Protein AF-A0A7L7VXT0-F1 (afdb_monomer)

Structure (mmCIF, N/CA/C/O backbone):
data_AF-A0A7L7VXT0-F1
#
_entry.id   AF-A0A7L7VXT0-F1
#
loop_
_atom_site.group_PDB
_atom_site.id
_atom_site.type_symbol
_atom_site.label_atom_id
_atom_site.label_alt_id
_atom_site.label_comp_id
_atom_site.label_asym_id
_atom_site.label_entity_id
_atom_site.label_seq_id
_atom_site.pdbx_PDB_ins_code
_atom_site.Cartn_x
_atom_site.Cartn_y
_atom_site.Cartn_z
_atom_site.occupancy
_atom_site.B_iso_or_equiv
_atom_site.auth_seq_id
_atom_site.auth_comp_id
_atom_site.auth_asym_id
_atom_site.auth_atom_id
_atom_site.pdbx_PDB_model_num
ATOM 1 N N . MET A 1 1 ? -8.887 13.788 -9.301 1.00 51.44 1 MET A N 1
ATOM 2 C CA . MET A 1 1 ? -8.437 13.527 -7.910 1.00 51.44 1 MET A CA 1
ATOM 3 C C . MET A 1 1 ? -9.156 12.328 -7.311 1.00 51.44 1 MET A C 1
ATOM 5 O O . MET A 1 1 ? -8.498 11.569 -6.618 1.00 51.44 1 MET A O 1
ATOM 9 N N . ASP A 1 2 ? -10.452 12.120 -7.576 1.00 66.94 2 ASP A N 1
ATOM 10 C CA . ASP A 1 2 ? -11.147 10.902 -7.121 1.00 66.94 2 ASP A CA 1
ATOM 11 C C . ASP A 1 2 ? -10.664 9.640 -7.857 1.00 66.94 2 ASP A C 1
ATOM 13 O O . ASP A 1 2 ? -10.580 8.572 -7.257 1.00 66.94 2 ASP A O 1
ATOM 17 N N . ASP A 1 3 ? -10.232 9.785 -9.114 1.00 82.62 3 ASP A N 1
ATOM 18 C CA . ASP A 1 3 ? -9.743 8.670 -9.936 1.00 82.62 3 ASP A CA 1
ATOM 19 C C . ASP A 1 3 ? -8.488 7.988 -9.364 1.00 82.62 3 ASP A C 1
ATOM 21 O O . ASP A 1 3 ? -8.383 6.768 -9.405 1.00 82.62 3 ASP A O 1
ATOM 25 N N . GLU A 1 4 ? -7.557 8.745 -8.770 1.00 84.94 4 GLU A N 1
ATOM 26 C CA . GLU A 1 4 ? -6.321 8.194 -8.184 1.00 84.94 4 GLU A CA 1
ATOM 27 C C . GLU A 1 4 ? -6.605 7.377 -6.919 1.00 84.94 4 GLU A C 1
ATOM 29 O O . GLU A 1 4 ? -6.008 6.324 -6.691 1.00 84.94 4 GLU A O 1
ATOM 34 N N . LEU A 1 5 ? -7.559 7.835 -6.103 1.00 87.38 5 LEU A N 1
ATOM 35 C CA . LEU A 1 5 ? -7.992 7.105 -4.917 1.00 87.38 5 LEU A CA 1
ATOM 36 C C . LEU A 1 5 ? -8.755 5.831 -5.301 1.00 87.38 5 LEU A C 1
ATOM 38 O O . LEU A 1 5 ? -8.534 4.787 -4.689 1.00 87.38 5 LEU A O 1
ATOM 42 N N . LEU A 1 6 ? -9.625 5.901 -6.313 1.00 90.38 6 LEU A N 1
ATOM 43 C CA . LEU A 1 6 ? -10.323 4.727 -6.844 1.00 90.38 6 LEU A CA 1
ATOM 44 C C . LEU A 1 6 ? -9.328 3.709 -7.403 1.00 90.38 6 LEU A C 1
ATOM 46 O O . LEU A 1 6 ? -9.382 2.540 -7.031 1.00 90.38 6 LEU A O 1
ATOM 50 N N . GLN A 1 7 ? -8.351 4.167 -8.186 1.00 91.62 7 GLN A N 1
ATOM 51 C CA . GLN A 1 7 ? -7.272 3.320 -8.682 1.00 91.62 7 GLN A CA 1
ATOM 52 C C . GLN A 1 7 ? -6.473 2.687 -7.534 1.00 91.62 7 GLN A C 1
ATOM 54 O O . GLN A 1 7 ? -6.157 1.499 -7.587 1.00 91.62 7 GLN A O 1
ATOM 59 N N . CYS A 1 8 ? -6.170 3.441 -6.473 1.00 92.25 8 CYS A N 1
ATOM 60 C CA . CYS A 1 8 ? -5.495 2.908 -5.289 1.00 92.25 8 CYS A CA 1
ATOM 61 C C . CYS A 1 8 ? -6.309 1.787 -4.624 1.00 92.25 8 CYS A C 1
ATOM 63 O O . CYS A 1 8 ? -5.748 0.743 -4.285 1.00 92.25 8 CYS A O 1
ATOM 65 N N . ILE A 1 9 ? -7.621 1.977 -4.465 1.00 94.31 9 ILE A N 1
ATOM 66 C CA . ILE A 1 9 ? -8.523 0.974 -3.885 1.00 94.31 9 ILE A CA 1
ATOM 67 C C . ILE A 1 9 ? -8.591 -0.274 -4.770 1.00 94.31 9 ILE A C 1
ATOM 69 O O . ILE A 1 9 ? -8.509 -1.386 -4.247 1.00 94.31 9 ILE A O 1
ATOM 73 N N . ASP A 1 10 ? -8.687 -0.109 -6.089 1.00 94.44 10 ASP A N 1
ATOM 74 C CA . ASP A 1 10 ? -8.744 -1.225 -7.035 1.00 94.44 10 ASP A CA 1
ATOM 75 C C . ASP A 1 10 ? -7.451 -2.045 -7.018 1.00 94.44 10 ASP A C 1
ATOM 77 O O . ASP A 1 10 ? -7.495 -3.275 -6.933 1.00 94.44 10 ASP A O 1
ATOM 81 N N . VAL A 1 11 ? -6.291 -1.379 -7.020 1.00 93.75 11 VAL A N 1
ATOM 82 C CA . VAL A 1 11 ? -4.980 -2.039 -6.923 1.00 93.75 11 VAL A CA 1
ATOM 83 C C . VAL A 1 11 ? -4.818 -2.738 -5.573 1.00 93.75 11 VAL A C 1
ATOM 85 O O . VAL A 1 11 ? -4.376 -3.888 -5.523 1.00 93.75 11 VAL A O 1
ATOM 88 N N . LEU A 1 12 ? -5.214 -2.091 -4.472 1.00 95.00 12 LEU A N 1
ATOM 89 C CA . LEU A 1 12 ? -5.161 -2.686 -3.138 1.00 95.00 12 LEU A CA 1
ATOM 90 C C . LEU A 1 12 ? -6.029 -3.947 -3.063 1.00 95.00 12 LEU A C 1
ATOM 92 O O . LEU A 1 12 ? -5.558 -4.989 -2.598 1.00 95.00 12 LEU A O 1
ATOM 96 N N . HIS A 1 13 ? -7.274 -3.870 -3.532 1.00 96.12 13 HIS A N 1
ATOM 97 C CA . HIS A 1 13 ? -8.194 -5.001 -3.540 1.00 96.12 13 HIS A CA 1
ATOM 98 C C . HIS A 1 13 ? -7.683 -6.125 -4.445 1.00 96.12 13 HIS A C 1
ATOM 100 O O . HIS A 1 13 ? -7.632 -7.274 -4.013 1.00 96.12 13 HIS A O 1
ATOM 106 N N . GLY A 1 14 ? -7.234 -5.804 -5.661 1.00 96.00 14 GLY A N 1
ATOM 107 C CA . GLY A 1 14 ? -6.694 -6.784 -6.602 1.00 96.00 14 GLY A CA 1
ATOM 108 C C . GLY A 1 14 ? -5.449 -7.502 -6.078 1.00 96.00 14 GLY A C 1
ATOM 109 O O . GLY A 1 14 ? -5.322 -8.710 -6.257 1.00 96.00 14 GLY A O 1
ATOM 110 N N . GLY A 1 15 ? -4.550 -6.789 -5.393 1.00 95.31 15 GLY A N 1
ATOM 111 C CA . GLY A 1 15 ? -3.310 -7.364 -4.869 1.00 95.31 15 GLY A CA 1
ATOM 112 C C . GLY A 1 15 ? -3.458 -8.105 -3.539 1.00 95.31 15 GLY A C 1
ATOM 113 O O . GLY A 1 15 ? -2.755 -9.088 -3.303 1.00 95.31 15 GLY A O 1
ATOM 114 N N . THR A 1 16 ? -4.362 -7.657 -2.661 1.00 95.69 16 THR A N 1
ATOM 115 C CA . THR A 1 16 ? -4.419 -8.115 -1.256 1.00 95.69 16 THR A CA 1
ATOM 116 C C . THR A 1 16 ? -5.759 -8.711 -0.824 1.00 95.69 16 THR A C 1
ATOM 118 O O . THR A 1 16 ? -5.848 -9.289 0.266 1.00 95.69 16 THR A O 1
ATOM 121 N N . GLY A 1 17 ? -6.806 -8.546 -1.634 1.00 95.50 17 GLY A N 1
ATOM 122 C CA . GLY A 1 17 ? -8.178 -8.929 -1.308 1.00 95.50 17 GLY A CA 1
ATOM 123 C C . GLY A 1 17 ? -8.858 -8.025 -0.275 1.00 95.50 17 GLY A C 1
ATOM 124 O O . GLY A 1 17 ? -9.980 -8.319 0.135 1.00 95.50 17 GLY A O 1
ATOM 125 N N . LEU A 1 18 ? -8.210 -6.940 0.168 1.00 95.38 18 LEU A N 1
ATOM 126 C CA . LEU A 1 18 ? -8.816 -5.970 1.080 1.00 95.38 18 LEU A CA 1
ATOM 127 C C . LEU A 1 18 ? -9.896 -5.174 0.350 1.00 95.38 18 LEU A C 1
ATOM 129 O O . LEU A 1 18 ? -9.602 -4.417 -0.572 1.00 95.38 18 LEU A O 1
ATOM 133 N N . ALA A 1 19 ? -11.149 -5.331 0.772 1.00 94.12 19 ALA A N 1
ATOM 134 C CA . ALA A 1 19 ? -12.239 -4.497 0.289 1.00 94.12 19 ALA A CA 1
ATOM 135 C C . ALA A 1 19 ? -12.318 -3.194 1.099 1.00 94.12 19 ALA A C 1
ATOM 137 O O . ALA A 1 19 ? -11.794 -3.100 2.206 1.00 94.12 19 ALA A O 1
ATOM 138 N N . VAL A 1 20 ? -13.058 -2.199 0.601 1.00 93.06 20 VAL A N 1
ATOM 139 C CA . VAL A 1 20 ? -13.238 -0.902 1.291 1.00 93.06 20 VAL A CA 1
ATOM 140 C C . VAL A 1 20 ? -13.727 -1.064 2.738 1.00 93.06 20 VAL A C 1
ATOM 142 O O . VAL A 1 20 ? -13.282 -0.346 3.622 1.00 93.06 20 VAL A O 1
ATOM 145 N N . ARG A 1 21 ? -14.590 -2.050 3.012 1.00 92.62 21 ARG A N 1
ATOM 146 C CA . ARG A 1 21 ? -15.090 -2.351 4.371 1.00 92.62 21 ARG A CA 1
ATOM 147 C C . ARG A 1 21 ? -14.014 -2.838 5.351 1.00 92.62 21 ARG A C 1
ATOM 149 O O . ARG A 1 21 ? -14.253 -2.844 6.552 1.00 92.62 21 ARG A O 1
ATOM 156 N N . ASP A 1 22 ? -12.886 -3.314 4.834 1.00 93.81 22 ASP A N 1
ATOM 157 C CA . ASP A 1 22 ? -11.769 -3.851 5.609 1.00 93.81 22 ASP A CA 1
ATOM 158 C C . ASP A 1 22 ? -10.719 -2.773 5.928 1.00 93.81 22 ASP A C 1
ATOM 160 O O . ASP A 1 22 ? -9.779 -3.021 6.691 1.00 93.81 22 ASP A O 1
ATOM 164 N N . ILE A 1 23 ? -10.875 -1.579 5.349 1.00 93.81 23 ILE A N 1
ATOM 165 C CA . ILE A 1 23 ? -10.008 -0.420 5.540 1.00 93.81 23 ILE A CA 1
ATOM 166 C C . ILE A 1 23 ? -10.525 0.392 6.729 1.00 93.81 23 ILE A C 1
ATOM 168 O O . ILE A 1 23 ? -11.689 0.782 6.770 1.00 93.81 23 ILE A O 1
ATOM 172 N N . LEU A 1 24 ? -9.649 0.658 7.697 1.00 93.06 24 LEU A N 1
ATOM 173 C CA . LEU A 1 24 ? -9.934 1.556 8.818 1.00 93.06 24 LEU A CA 1
ATOM 174 C C . LEU A 1 24 ? -9.736 3.009 8.405 1.00 93.06 24 LEU A C 1
ATOM 176 O O . LEU A 1 24 ? -10.597 3.848 8.642 1.00 93.06 24 LEU A O 1
ATOM 180 N N . THR A 1 25 ? -8.589 3.287 7.792 1.00 89.56 25 THR A N 1
ATOM 181 C CA . THR A 1 25 ? -8.228 4.606 7.284 1.00 89.56 25 THR A CA 1
ATOM 182 C C . THR A 1 25 ? -7.441 4.444 5.991 1.00 89.56 25 THR A C 1
ATOM 184 O O . THR A 1 25 ? -6.693 3.480 5.806 1.00 89.56 25 THR A O 1
ATOM 187 N N . ILE A 1 26 ? -7.615 5.400 5.085 1.00 91.00 26 ILE A N 1
ATOM 188 C CA . ILE A 1 26 ? -6.764 5.581 3.914 1.00 91.00 26 ILE A CA 1
ATOM 189 C C . ILE A 1 26 ? -6.387 7.053 3.858 1.00 91.00 26 ILE A C 1
ATOM 191 O O . ILE A 1 26 ? -7.257 7.922 3.877 1.00 91.00 26 ILE A O 1
ATOM 195 N N . ARG A 1 27 ? -5.086 7.338 3.831 1.00 88.38 27 ARG A N 1
ATOM 196 C CA . ARG A 1 27 ? -4.569 8.705 3.753 1.00 88.38 27 ARG A CA 1
ATOM 197 C C . ARG A 1 27 ? -3.616 8.852 2.580 1.00 88.38 27 ARG A C 1
ATOM 199 O O . ARG A 1 27 ? -2.761 7.999 2.352 1.00 88.38 27 ARG A O 1
ATOM 206 N N . CYS A 1 28 ? -3.766 9.959 1.866 1.00 86.44 28 CYS A N 1
ATOM 207 C CA . CYS A 1 28 ? -2.830 10.373 0.833 1.00 86.44 28 CYS A CA 1
ATOM 208 C C . CYS A 1 28 ? -1.555 10.918 1.495 1.00 86.44 28 CYS A C 1
ATOM 210 O O . CYS A 1 28 ? -1.626 11.781 2.372 1.00 86.44 28 CYS A O 1
ATOM 212 N N . GLY A 1 29 ? -0.408 10.382 1.107 1.00 84.62 29 GLY A N 1
ATOM 213 C CA . GLY A 1 29 ? 0.927 10.834 1.474 1.00 84.62 29 GLY A CA 1
ATOM 214 C C . GLY A 1 29 ? 1.548 11.716 0.385 1.00 84.62 29 GLY A C 1
ATOM 215 O O . GLY A 1 29 ? 0.877 12.100 -0.574 1.00 84.62 29 GLY A O 1
ATOM 216 N N . PRO A 1 30 ? 2.831 12.081 0.527 1.00 86.50 30 PRO A N 1
ATOM 217 C CA . PRO A 1 30 ? 3.516 12.865 -0.489 1.00 86.50 30 PRO A CA 1
ATOM 218 C C . PRO A 1 30 ? 3.714 12.054 -1.778 1.00 86.50 30 PRO A C 1
ATOM 220 O O . PRO A 1 30 ? 3.747 10.821 -1.772 1.00 86.50 30 PRO A O 1
ATOM 223 N N . MET A 1 31 ? 3.873 12.775 -2.885 1.00 90.31 31 MET A N 1
ATOM 224 C CA . MET A 1 31 ? 4.330 12.198 -4.142 1.00 90.31 31 MET A CA 1
ATOM 225 C C . MET A 1 31 ? 5.821 11.878 -4.028 1.00 90.31 31 MET A C 1
ATOM 227 O O . MET A 1 31 ? 6.601 12.714 -3.570 1.00 90.31 31 MET A O 1
ATOM 231 N N . VAL A 1 32 ? 6.204 10.672 -4.427 1.00 91.31 32 VAL A N 1
ATOM 232 C CA . VAL A 1 32 ? 7.584 10.189 -4.402 1.00 91.31 32 VAL A CA 1
ATOM 233 C C . VAL A 1 32 ? 8.041 9.841 -5.799 1.00 91.31 32 VAL A C 1
ATOM 235 O O . VAL A 1 32 ? 7.285 9.308 -6.608 1.00 91.31 32 VAL A O 1
ATOM 238 N N . GLU A 1 33 ? 9.302 10.127 -6.074 1.00 91.81 33 GLU A N 1
ATOM 239 C CA . GLU A 1 33 ? 9.965 9.625 -7.261 1.00 91.81 33 GLU A CA 1
ATOM 240 C C . GLU A 1 33 ? 10.463 8.204 -6.983 1.00 91.81 33 GLU A C 1
ATOM 242 O O . GLU A 1 33 ? 11.180 7.957 -6.012 1.00 91.81 33 GLU A O 1
ATOM 247 N N . VAL A 1 34 ? 10.034 7.263 -7.817 1.00 88.56 34 VAL A N 1
ATOM 248 C CA . VAL A 1 34 ? 10.350 5.846 -7.695 1.00 88.56 34 VAL A CA 1
ATOM 249 C C . VAL A 1 34 ? 11.265 5.427 -8.845 1.00 88.56 34 VAL A C 1
ATOM 251 O O . VAL A 1 34 ? 10.853 5.548 -10.006 1.00 88.56 34 VAL A O 1
ATOM 254 N N . PRO A 1 35 ? 12.473 4.910 -8.554 1.00 84.19 35 PRO A N 1
ATOM 255 C CA . PRO A 1 35 ? 13.363 4.384 -9.578 1.00 84.19 35 PRO A CA 1
ATOM 256 C C . PRO A 1 35 ? 12.828 3.068 -10.161 1.00 84.19 35 PRO A C 1
ATOM 258 O O . PRO A 1 35 ? 12.357 2.182 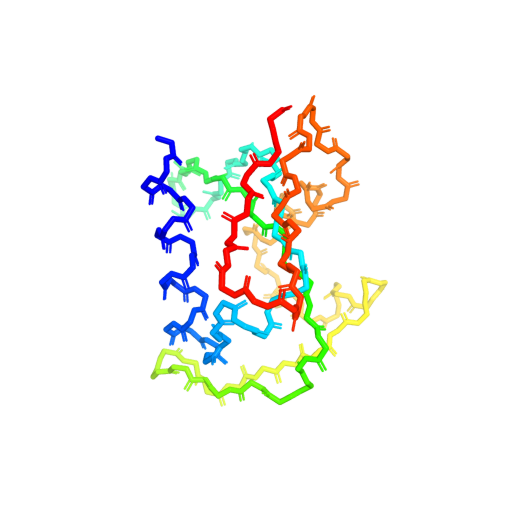-9.444 1.00 84.19 35 PRO A O 1
ATOM 261 N N . HIS A 1 36 ? 12.940 2.930 -11.479 1.00 80.31 36 HIS A N 1
ATOM 262 C CA . HIS A 1 36 ? 12.650 1.724 -12.246 1.00 80.31 36 HIS A CA 1
ATOM 263 C C . HIS A 1 36 ? 13.700 1.546 -13.356 1.00 80.31 36 HIS A C 1
ATOM 265 O O . HIS A 1 36 ? 13.550 2.016 -14.487 1.00 80.31 36 HIS A O 1
ATOM 271 N N . GLY A 1 37 ? 14.801 0.869 -13.024 1.00 79.38 37 GLY A N 1
ATOM 272 C CA . GLY A 1 37 ? 15.933 0.710 -13.937 1.00 79.38 37 GLY A CA 1
ATOM 273 C C . GLY A 1 37 ? 16.627 2.049 -14.203 1.00 79.38 37 GLY A C 1
ATOM 274 O O . GLY A 1 37 ? 17.091 2.69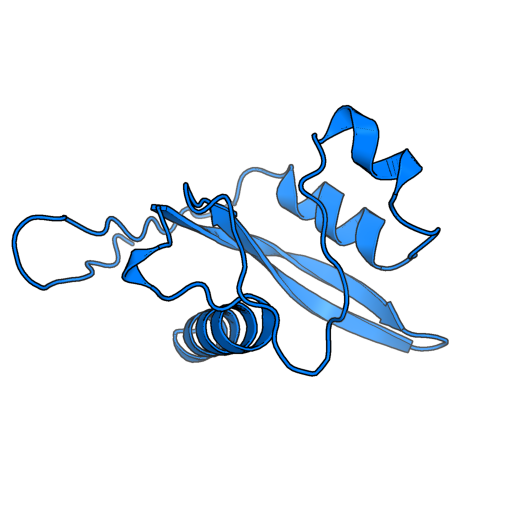8 -13.275 1.00 79.38 37 GLY A O 1
ATOM 275 N N . SER A 1 38 ? 16.708 2.465 -15.470 1.00 81.75 38 SER A N 1
ATOM 276 C CA . SER A 1 38 ? 17.306 3.750 -15.872 1.00 81.75 38 SER A CA 1
ATOM 277 C C . SER A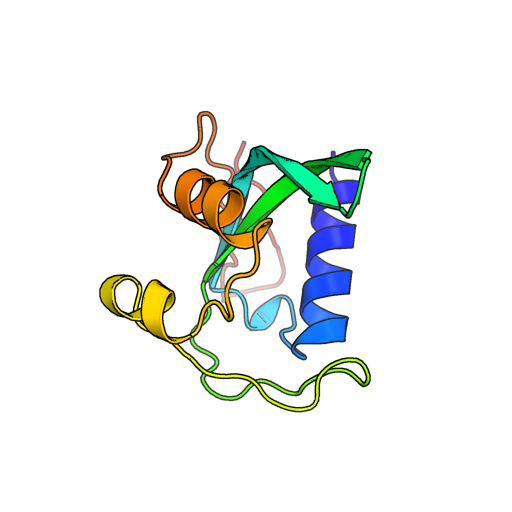 1 38 ? 16.327 4.928 -15.863 1.00 81.75 38 SER A C 1
ATOM 279 O O . SER A 1 38 ? 16.710 6.041 -16.222 1.00 81.75 38 SER A O 1
ATOM 281 N N . GLN A 1 39 ? 15.066 4.691 -15.500 1.00 85.19 39 GLN A N 1
ATOM 282 C CA . GLN A 1 39 ? 14.011 5.698 -15.489 1.00 85.19 39 GLN A CA 1
ATOM 283 C C . GLN A 1 39 ? 13.461 5.873 -14.079 1.00 85.19 39 GLN A C 1
ATOM 285 O O . GLN A 1 39 ? 13.476 4.944 -13.277 1.00 85.19 39 GLN A O 1
ATOM 290 N N . SER A 1 40 ? 12.918 7.053 -13.810 1.00 86.25 40 SER A N 1
ATOM 291 C CA . SER A 1 40 ? 12.181 7.338 -12.586 1.00 86.25 40 SER A CA 1
ATOM 292 C C . SER A 1 40 ? 10.768 7.785 -12.924 1.00 86.25 40 SER A C 1
ATOM 294 O O . SER A 1 40 ? 10.545 8.475 -13.920 1.00 86.25 40 SER A O 1
ATOM 296 N N . THR A 1 41 ? 9.805 7.404 -12.090 1.00 89.06 41 THR A N 1
ATOM 297 C CA . THR A 1 41 ? 8.395 7.792 -12.247 1.00 89.06 41 THR A CA 1
ATOM 298 C C . THR A 1 41 ? 7.854 8.354 -10.942 1.00 89.06 41 THR A C 1
ATOM 300 O O . THR A 1 41 ? 8.274 7.935 -9.868 1.00 89.06 41 THR A O 1
ATOM 303 N N . GLN A 1 42 ? 6.944 9.324 -11.012 1.00 90.62 42 GLN A N 1
ATOM 304 C CA . GLN A 1 42 ? 6.324 9.904 -9.820 1.00 90.62 42 GLN A CA 1
ATOM 305 C C . GLN A 1 42 ? 5.077 9.115 -9.422 1.00 90.62 42 GLN A C 1
ATOM 307 O O . GLN A 1 42 ? 4.211 8.86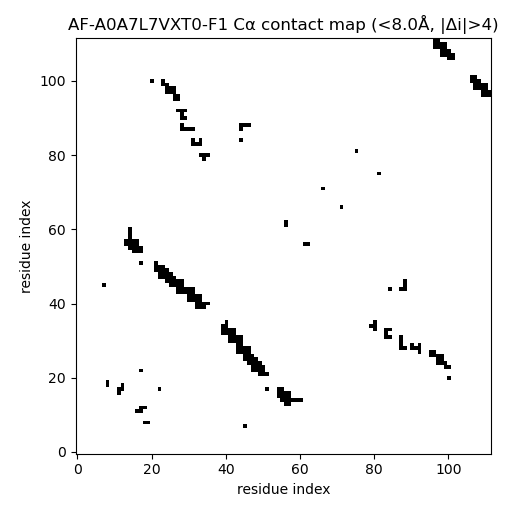0 -10.256 1.00 90.62 42 GLN A O 1
ATOM 312 N N . HIS A 1 43 ? 4.979 8.758 -8.142 1.00 88.94 43 HIS A N 1
ATOM 313 C CA . HIS A 1 43 ? 3.866 8.003 -7.566 1.00 88.94 43 HIS A CA 1
ATOM 314 C C . HIS A 1 43 ? 3.331 8.711 -6.330 1.00 88.94 43 HIS A C 1
ATOM 316 O O . HIS A 1 43 ? 4.098 9.164 -5.484 1.00 88.94 43 HIS A O 1
ATOM 322 N N . VAL A 1 44 ? 2.011 8.773 -6.186 1.00 88.38 44 VAL A N 1
ATOM 323 C CA . VAL A 1 44 ? 1.379 9.202 -4.934 1.00 88.38 44 VAL A CA 1
ATOM 324 C C . VAL A 1 44 ? 1.362 8.018 -3.970 1.00 88.38 44 VAL A C 1
ATOM 326 O O . VAL A 1 44 ? 0.860 6.945 -4.305 1.00 88.38 44 VAL A O 1
ATOM 329 N N . VAL A 1 45 ? 1.904 8.194 -2.764 1.00 90.31 45 VAL A N 1
ATOM 330 C CA . VAL A 1 45 ? 1.894 7.138 -1.741 1.00 90.31 45 VAL A CA 1
ATOM 331 C C . VAL A 1 45 ? 0.597 7.207 -0.953 1.00 90.31 45 VAL A C 1
ATOM 333 O O . VAL A 1 45 ? 0.313 8.226 -0.337 1.00 90.31 45 VAL A O 1
ATOM 336 N N . TYR A 1 46 ? -0.153 6.112 -0.890 1.00 91.06 46 TYR A N 1
ATOM 337 C CA . TYR A 1 46 ? -1.289 5.983 0.022 1.00 91.06 46 TYR A CA 1
ATOM 338 C C . TYR A 1 46 ? -0.925 5.095 1.206 1.00 91.06 46 TYR A C 1
ATOM 340 O O . TYR A 1 46 ? -0.282 4.056 1.059 1.00 91.06 46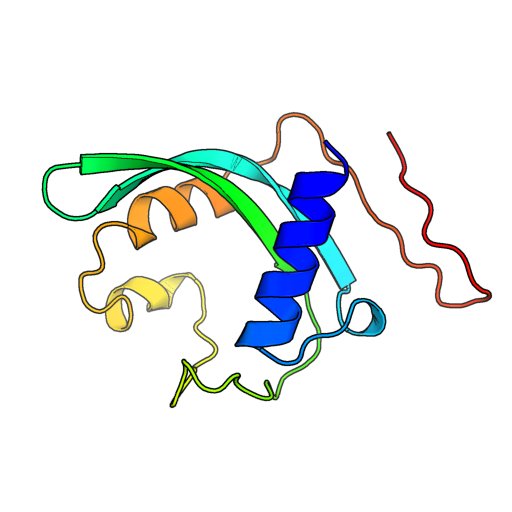 TYR A O 1
ATOM 348 N N . ILE A 1 47 ? -1.349 5.506 2.397 1.00 90.88 47 ILE A N 1
ATOM 349 C CA . ILE A 1 47 ? -1.130 4.764 3.635 1.00 90.88 47 ILE A CA 1
ATOM 350 C C . ILE A 1 47 ? -2.484 4.238 4.086 1.00 90.88 47 ILE A C 1
ATOM 352 O O . ILE A 1 47 ? -3.414 5.016 4.299 1.00 90.88 47 ILE A O 1
ATOM 356 N N . VAL A 1 48 ? -2.578 2.918 4.205 1.00 92.62 48 VAL A N 1
ATOM 357 C CA . VAL A 1 48 ? -3.821 2.204 4.494 1.00 92.62 48 VAL A CA 1
ATOM 358 C C . VAL A 1 48 ? -3.671 1.445 5.802 1.00 92.62 48 VAL A C 1
ATOM 360 O O . VAL A 1 48 ? -2.707 0.701 5.991 1.00 92.62 48 VAL A O 1
ATOM 363 N N . GLU A 1 49 ? -4.634 1.612 6.699 1.00 93.19 49 GLU A N 1
ATOM 364 C CA . GLU A 1 49 ? -4.698 0.890 7.967 1.00 93.19 49 GLU A CA 1
ATOM 365 C C . GLU A 1 49 ? -5.820 -0.148 7.920 1.00 93.19 49 GLU A C 1
ATOM 367 O O . GLU A 1 49 ? -6.912 0.111 7.416 1.00 93.19 49 GLU A O 1
ATOM 372 N N . THR A 1 50 ? -5.564 -1.344 8.452 1.00 94.31 50 THR A N 1
ATOM 373 C CA . THR A 1 50 ? -6.536 -2.443 8.483 1.00 94.31 50 THR A CA 1
ATOM 374 C C . THR A 1 50 ? -6.342 -3.316 9.719 1.00 94.31 50 THR A C 1
ATOM 376 O O . THR A 1 50 ? -5.226 -3.482 10.212 1.00 94.31 50 THR A O 1
ATOM 379 N N . ASN A 1 51 ? -7.433 -3.920 10.196 1.00 93.88 51 ASN A N 1
ATOM 380 C CA . ASN A 1 51 ? -7.399 -4.986 11.201 1.00 93.88 51 ASN A CA 1
ATOM 381 C C . ASN A 1 51 ? -7.361 -6.392 10.575 1.00 93.88 51 ASN A C 1
ATOM 383 O O . ASN A 1 51 ? -7.245 -7.386 11.302 1.00 93.88 51 ASN A O 1
ATOM 387 N N . GLN A 1 52 ? -7.457 -6.508 9.245 1.00 93.88 52 GLN A N 1
ATOM 388 C CA . GLN A 1 52 ? -7.403 -7.798 8.569 1.00 93.88 52 GLN A CA 1
ATOM 389 C C . GLN A 1 52 ? -5.998 -8.386 8.645 1.00 93.88 52 GLN A C 1
ATOM 391 O O . GLN A 1 52 ? -5.043 -7.896 8.049 1.00 93.88 52 GLN A O 1
ATOM 396 N N . ARG A 1 53 ? -5.873 -9.490 9.383 1.00 91.56 53 ARG A N 1
ATOM 397 C CA . ARG A 1 53 ? -4.586 -10.175 9.568 1.00 91.56 53 ARG A CA 1
ATOM 398 C C . ARG A 1 53 ? -4.242 -11.115 8.421 1.00 91.56 53 ARG A C 1
ATOM 400 O O . ARG A 1 53 ? -3.064 -11.420 8.240 1.00 91.56 53 ARG A O 1
ATOM 407 N N . ARG A 1 54 ? -5.243 -11.617 7.693 1.00 94.62 54 ARG A N 1
ATOM 408 C CA . ARG A 1 54 ? -5.053 -12.549 6.578 1.00 94.62 54 ARG A CA 1
ATOM 409 C C . ARG A 1 54 ? -5.440 -11.866 5.274 1.00 94.62 54 ARG A C 1
ATOM 411 O O . ARG A 1 54 ? -6.602 -11.529 5.099 1.00 94.62 54 ARG A O 1
ATOM 418 N N . LEU A 1 55 ? -4.465 -11.700 4.386 1.00 95.31 55 LEU A N 1
ATOM 419 C CA . LEU A 1 55 ? -4.669 -11.197 3.030 1.00 95.31 55 LEU A CA 1
ATOM 420 C C . LEU A 1 55 ? -4.963 -12.356 2.073 1.00 95.31 55 LEU A C 1
ATOM 422 O O . LEU A 1 55 ? -4.394 -13.445 2.224 1.00 95.31 55 LEU A O 1
ATOM 426 N N . ALA A 1 56 ? -5.840 -12.108 1.104 1.00 95.44 56 ALA A N 1
ATOM 427 C CA . ALA A 1 56 ? -6.117 -13.002 -0.011 1.00 95.44 56 ALA A CA 1
ATOM 428 C C . ALA A 1 56 ? -5.380 -12.455 -1.235 1.00 95.44 56 ALA A C 1
ATOM 430 O O . ALA A 1 56 ? -5.851 -11.537 -1.896 1.00 95.44 56 ALA A O 1
ATOM 431 N N . LEU A 1 57 ? -4.175 -12.971 -1.470 1.00 95.44 57 LEU A N 1
ATOM 432 C CA . LEU A 1 57 ? -3.286 -12.436 -2.493 1.00 95.44 57 LEU A CA 1
ATOM 433 C C . LEU A 1 57 ? -3.852 -12.609 -3.904 1.00 95.44 57 LEU A C 1
ATOM 435 O O . LEU A 1 57 ? -4.360 -13.677 -4.251 1.00 95.44 57 LEU A O 1
ATOM 439 N N . GLY A 1 58 ? -3.711 -11.554 -4.705 1.00 93.94 58 GLY A N 1
ATOM 440 C CA . GLY A 1 58 ? -3.937 -11.602 -6.143 1.00 93.94 58 GLY A CA 1
ATOM 441 C C . GLY A 1 58 ? -2.908 -12.475 -6.869 1.00 93.94 58 GLY A C 1
ATOM 442 O O . GLY A 1 58 ? -1.877 -12.829 -6.294 1.00 93.94 58 GLY A O 1
ATOM 443 N N . PRO A 1 59 ? -3.144 -12.795 -8.152 1.00 92.19 59 PRO A N 1
ATOM 444 C CA . PRO A 1 59 ? -2.327 -13.742 -8.917 1.00 92.19 59 PRO A CA 1
ATOM 445 C C . PRO A 1 59 ? -0.858 -13.323 -9.078 1.00 92.19 59 PRO A C 1
ATOM 447 O O . PRO A 1 59 ? -0.006 -14.180 -9.296 1.00 92.19 59 PRO A O 1
ATOM 450 N N . GLU A 1 60 ? -0.547 -12.032 -8.949 1.00 92.75 60 GLU A N 1
ATOM 451 C CA . GLU A 1 60 ? 0.824 -11.515 -9.061 1.00 92.75 60 GLU A CA 1
ATOM 452 C C . GLU A 1 60 ? 1.678 -11.749 -7.806 1.00 92.75 60 GLU A C 1
ATOM 454 O O . GLU A 1 60 ? 2.892 -11.546 -7.827 1.00 92.75 60 GLU A O 1
ATOM 459 N N . TYR A 1 61 ? 1.070 -12.207 -6.708 1.00 91.50 61 TYR A N 1
ATOM 460 C CA . TYR A 1 61 ? 1.746 -12.379 -5.429 1.00 91.50 61 TYR A CA 1
ATOM 461 C C . TYR A 1 61 ? 1.596 -13.811 -4.916 1.00 91.50 61 TYR A C 1
ATOM 463 O O . TYR A 1 61 ? 0.502 -14.358 -4.820 1.00 91.50 61 TYR A O 1
ATOM 471 N N . SER A 1 62 ? 2.709 -14.414 -4.506 1.00 91.38 62 SER A N 1
ATOM 472 C CA . SER A 1 62 ? 2.739 -15.780 -3.962 1.00 91.38 62 SER A CA 1
ATOM 473 C C . SER A 1 62 ? 2.905 -15.829 -2.440 1.00 91.38 62 SER A C 1
ATOM 475 O O . SER A 1 62 ? 2.543 -16.816 -1.801 1.00 91.38 62 SER A O 1
ATOM 477 N N . VAL A 1 63 ? 3.444 -14.769 -1.833 1.00 91.94 63 VAL A N 1
ATOM 478 C CA . VAL A 1 63 ? 3.759 -14.701 -0.401 1.00 91.94 63 VAL A CA 1
ATOM 479 C C . VAL A 1 63 ? 3.705 -13.256 0.091 1.00 91.94 63 VAL A C 1
ATOM 481 O O . VAL A 1 63 ? 4.100 -12.332 -0.611 1.00 91.94 63 VAL A O 1
ATOM 484 N N . TYR A 1 64 ? 3.249 -13.068 1.331 1.00 93.19 64 TYR A N 1
ATOM 485 C CA . TYR A 1 64 ? 3.331 -11.796 2.047 1.00 93.19 64 TYR A CA 1
ATOM 486 C C . TYR A 1 64 ? 3.750 -12.013 3.501 1.00 93.19 64 TYR A C 1
ATOM 488 O O . TYR A 1 64 ? 3.688 -13.122 4.042 1.00 93.19 64 TYR A O 1
ATOM 496 N N . ARG A 1 65 ? 4.162 -10.927 4.160 1.00 92.06 65 ARG A N 1
ATOM 497 C CA . ARG A 1 65 ? 4.494 -10.918 5.586 1.00 92.06 65 ARG A CA 1
ATOM 498 C C . ARG A 1 65 ? 4.158 -9.569 6.204 1.00 92.06 65 ARG A C 1
ATOM 500 O O . ARG A 1 65 ? 4.584 -8.534 5.712 1.00 92.06 65 ARG A O 1
ATOM 507 N N . TRP A 1 66 ? 3.506 -9.597 7.362 1.00 93.50 66 TRP A N 1
ATOM 508 C CA . TRP A 1 66 ? 3.405 -8.421 8.224 1.00 93.50 66 TRP A CA 1
ATOM 509 C C . TRP A 1 66 ? 4.740 -8.160 8.924 1.00 93.50 66 TRP A C 1
ATOM 511 O O . TRP A 1 66 ? 5.238 -9.011 9.669 1.00 93.50 66 TRP A O 1
ATOM 521 N N . VAL A 1 67 ? 5.318 -6.981 8.703 1.00 92.31 67 VAL A N 1
ATOM 522 C CA . VAL A 1 67 ? 6.613 -6.589 9.271 1.00 92.31 67 VAL A CA 1
ATOM 523 C C . VAL A 1 67 ? 6.441 -5.336 10.122 1.00 92.31 67 VAL A C 1
ATOM 525 O O . VAL A 1 67 ? 5.852 -4.349 9.696 1.00 92.31 67 VAL A O 1
ATOM 528 N N . LYS A 1 68 ? 6.972 -5.360 11.350 1.00 89.50 68 LYS A N 1
ATOM 529 C CA . LYS A 1 68 ? 7.040 -4.152 12.186 1.00 89.50 68 LYS A CA 1
ATOM 530 C C . LYS A 1 68 ? 8.039 -3.168 11.574 1.00 89.50 68 LYS A C 1
ATOM 532 O O . LYS A 1 68 ? 9.132 -3.597 11.213 1.00 89.50 68 LYS A O 1
ATOM 537 N N . LYS A 1 69 ? 7.727 -1.866 11.577 1.00 86.44 69 LYS A N 1
ATOM 538 C CA . LYS A 1 69 ? 8.561 -0.796 10.988 1.00 86.44 69 LYS A CA 1
ATOM 539 C C . LYS A 1 69 ? 10.074 -0.919 11.273 1.00 86.44 69 LYS A C 1
ATOM 541 O O . LYS A 1 69 ? 10.838 -0.923 10.314 1.00 86.44 69 LYS A O 1
ATOM 546 N N . PRO A 1 70 ? 10.539 -1.159 12.518 1.00 87.81 70 PRO A N 1
ATOM 547 C CA . PRO A 1 70 ? 11.976 -1.271 12.807 1.00 87.81 70 PRO A CA 1
ATOM 548 C C . PRO A 1 70 ? 12.672 -2.498 12.195 1.0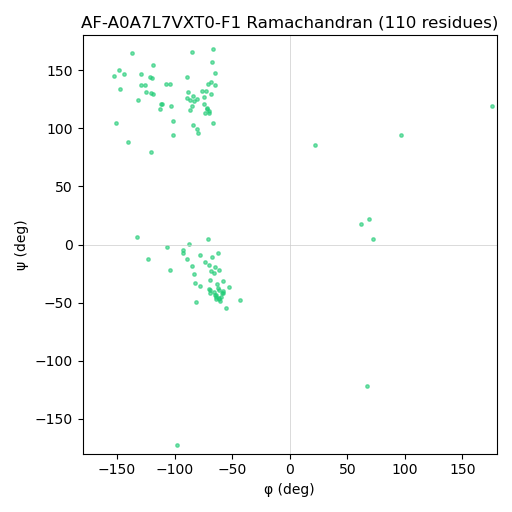0 87.81 70 PRO A C 1
ATOM 550 O O . PRO A 1 70 ? 13.887 -2.625 12.280 1.00 87.81 70 PRO A O 1
ATOM 553 N N . ARG A 1 71 ? 11.913 -3.455 11.651 1.00 90.06 71 ARG A N 1
ATOM 554 C CA . ARG A 1 71 ? 12.432 -4.696 11.060 1.00 90.06 71 ARG A CA 1
ATOM 555 C C . ARG A 1 71 ? 12.353 -4.712 9.536 1.00 90.06 71 ARG A C 1
ATOM 557 O O . ARG A 1 71 ? 12.797 -5.701 8.965 1.00 90.06 71 ARG A O 1
ATOM 564 N N . ILE A 1 72 ? 11.812 -3.673 8.893 1.00 89.38 72 ILE A N 1
ATOM 565 C CA . ILE A 1 72 ? 11.600 -3.659 7.436 1.00 89.38 72 ILE A CA 1
ATOM 566 C C . ILE A 1 72 ? 12.911 -3.865 6.674 1.00 89.38 72 ILE A C 1
ATOM 568 O O . ILE A 1 72 ? 12.938 -4.715 5.797 1.00 89.38 72 ILE A O 1
ATOM 572 N N . GLY A 1 73 ? 14.011 -3.232 7.095 1.00 86.75 73 GLY A N 1
ATOM 573 C CA . GLY A 1 73 ? 15.317 -3.382 6.434 1.00 86.75 73 GLY A CA 1
ATOM 574 C C . GLY A 1 73 ? 15.910 -4.801 6.433 1.00 86.75 73 GLY A C 1
ATOM 575 O O . GLY A 1 73 ? 16.935 -5.044 5.818 1.00 86.75 73 GLY A O 1
ATOM 576 N N . ARG A 1 74 ? 15.301 -5.770 7.135 1.00 88.44 74 ARG A N 1
ATOM 577 C CA . ARG A 1 74 ? 15.685 -7.195 7.040 1.00 88.44 74 ARG A CA 1
ATOM 578 C C . ARG A 1 74 ? 14.932 -7.952 5.945 1.00 88.44 74 ARG A C 1
ATOM 580 O O . ARG A 1 74 ? 15.251 -9.106 5.682 1.00 88.44 74 ARG A O 1
ATOM 587 N N . PHE A 1 75 ? 13.882 -7.349 5.400 1.00 87.00 75 PHE A N 1
ATOM 588 C CA . PHE A 1 75 ? 12.913 -7.975 4.502 1.00 87.00 75 PHE A CA 1
ATOM 589 C C . PHE A 1 75 ? 12.620 -7.117 3.264 1.00 87.00 75 PHE A C 1
ATOM 591 O O . PHE A 1 75 ? 11.728 -7.470 2.501 1.00 87.00 75 PHE A O 1
ATOM 598 N N . ASP A 1 76 ? 13.331 -6.005 3.068 1.00 85.25 76 ASP A N 1
ATOM 599 C CA . ASP A 1 76 ? 13.164 -5.115 1.914 1.00 85.25 76 ASP A CA 1
ATOM 600 C C . ASP A 1 76 ? 13.741 -5.696 0.614 1.00 85.25 76 ASP A C 1
ATOM 602 O O . ASP A 1 76 ? 13.434 -5.203 -0.467 1.00 85.25 76 ASP A O 1
ATOM 606 N N . GLY A 1 77 ? 14.569 -6.741 0.711 1.00 84.31 77 GLY A N 1
ATOM 607 C CA . GLY A 1 77 ? 15.173 -7.409 -0.440 1.00 84.31 77 GLY A CA 1
ATOM 608 C C . GLY A 1 77 ? 16.089 -6.502 -1.264 1.00 84.31 77 GLY A C 1
ATOM 609 O O . GLY A 1 77 ? 16.351 -6.826 -2.418 1.00 84.31 77 GLY A O 1
ATOM 610 N N . GLY A 1 78 ? 16.544 -5.372 -0.706 1.00 84.25 78 GLY A N 1
ATOM 611 C CA . GLY A 1 78 ? 17.313 -4.366 -1.445 1.00 84.25 78 GLY A CA 1
ATOM 612 C C . GLY A 1 78 ? 16.505 -3.607 -2.504 1.00 84.25 78 GLY A C 1
ATOM 613 O O . GLY A 1 78 ? 17.087 -3.078 -3.445 1.00 84.25 78 GLY A O 1
ATOM 614 N N . ALA A 1 79 ? 15.174 -3.565 -2.388 1.00 87.25 79 ALA A N 1
ATOM 615 C CA . ALA A 1 79 ? 14.322 -2.836 -3.319 1.00 87.25 79 ALA A CA 1
ATOM 616 C C . ALA A 1 79 ? 14.542 -1.315 -3.214 1.00 87.25 79 ALA A C 1
ATOM 618 O O . ALA A 1 79 ? 14.044 -0.669 -2.291 1.00 87.25 79 ALA A O 1
ATOM 619 N N . GLU A 1 80 ? 15.240 -0.734 -4.192 1.00 86.38 80 GLU A N 1
ATOM 620 C CA . GLU A 1 80 ? 15.572 0.702 -4.233 1.00 86.38 80 GLU A CA 1
ATOM 621 C C . GLU A 1 80 ? 14.332 1.607 -4.188 1.00 86.38 80 GLU A C 1
ATOM 623 O O . GLU A 1 80 ? 14.361 2.685 -3.600 1.00 86.38 80 GLU A O 1
ATOM 628 N N . TRP A 1 81 ? 13.209 1.140 -4.740 1.00 87.31 81 TRP A N 1
ATOM 629 C CA . TRP A 1 81 ? 11.940 1.862 -4.712 1.00 87.31 81 TRP A CA 1
ATOM 630 C C . TRP A 1 81 ? 11.309 1.965 -3.318 1.00 87.31 81 TRP A C 1
ATOM 632 O O . TRP A 1 81 ? 10.486 2.849 -3.082 1.00 87.31 81 TRP A O 1
ATOM 642 N N . LEU A 1 82 ? 11.648 1.068 -2.386 1.00 89.38 82 LEU A N 1
ATOM 643 C CA . LEU A 1 82 ? 10.935 0.955 -1.114 1.00 89.38 82 LEU A CA 1
ATOM 644 C C . LEU A 1 82 ? 11.348 2.044 -0.118 1.00 89.38 82 LEU A C 1
ATOM 646 O O . LEU A 1 82 ? 10.504 2.538 0.629 1.00 89.38 82 LEU A O 1
ATOM 650 N N . ALA A 1 83 ? 12.622 2.438 -0.109 1.00 88.56 83 ALA A N 1
ATOM 651 C CA . ALA A 1 83 ? 13.131 3.475 0.787 1.00 88.56 83 ALA A CA 1
ATOM 652 C C . ALA A 1 83 ? 12.353 4.807 0.678 1.00 88.56 83 ALA A C 1
ATOM 654 O O . ALA A 1 83 ? 11.794 5.226 1.698 1.00 88.56 83 ALA A O 1
ATOM 655 N N . PRO A 1 84 ? 12.203 5.431 -0.512 1.00 87.81 84 PRO A N 1
ATOM 656 C CA . PRO A 1 84 ? 11.460 6.688 -0.630 1.00 87.81 84 PRO A CA 1
ATOM 657 C C . PRO A 1 84 ? 9.979 6.539 -0.245 1.00 87.81 84 PRO A C 1
ATOM 659 O O . PRO A 1 84 ? 9.404 7.436 0.372 1.00 87.81 84 PRO A O 1
ATOM 662 N N . VAL A 1 85 ? 9.357 5.385 -0.519 1.00 89.12 85 VAL A N 1
ATOM 663 C CA . VAL A 1 85 ? 7.965 5.102 -0.118 1.00 89.12 85 VAL A CA 1
ATOM 664 C C . VAL A 1 85 ? 7.822 5.025 1.408 1.00 89.12 85 VAL A C 1
ATOM 666 O O . VAL A 1 85 ? 6.859 5.546 1.979 1.00 89.12 85 VAL A O 1
ATOM 669 N N . LEU A 1 86 ? 8.778 4.402 2.102 1.00 88.81 86 LEU A N 1
ATOM 670 C CA . LEU A 1 86 ? 8.761 4.306 3.564 1.00 88.81 86 LEU A CA 1
ATOM 671 C C . LEU A 1 86 ? 8.994 5.660 4.234 1.00 88.81 86 LEU A C 1
ATOM 673 O O . LEU A 1 86 ? 8.335 5.957 5.237 1.00 88.81 86 LEU A O 1
ATOM 677 N N . GLU A 1 87 ? 9.889 6.480 3.690 1.00 87.62 87 GLU A N 1
ATOM 678 C CA . GLU A 1 87 ? 10.112 7.854 4.151 1.00 87.62 87 GLU A CA 1
ATOM 679 C C . GLU A 1 87 ? 8.846 8.697 3.984 1.00 87.62 87 GLU A C 1
ATOM 681 O O . GLU A 1 87 ? 8.383 9.321 4.943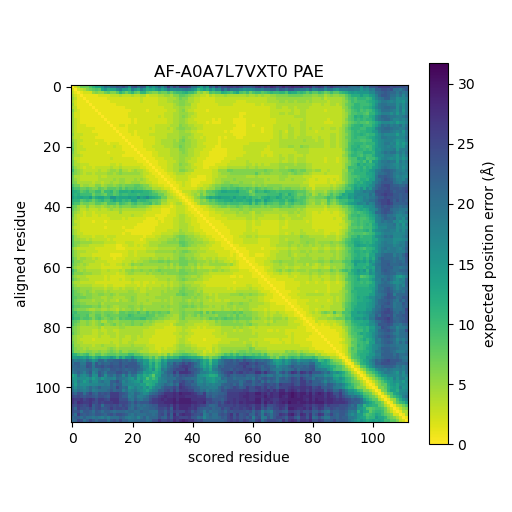 1.00 87.62 87 GLU A O 1
ATOM 686 N N . ALA A 1 88 ? 8.203 8.612 2.819 1.00 84.69 88 ALA A N 1
ATOM 687 C CA . ALA A 1 88 ? 6.912 9.243 2.568 1.00 84.69 88 ALA A CA 1
ATOM 688 C C . ALA A 1 88 ? 5.823 8.791 3.544 1.00 84.69 88 ALA A C 1
ATOM 690 O O . ALA A 1 88 ? 5.058 9.620 4.035 1.00 84.69 88 ALA A O 1
ATOM 691 N N . SER A 1 89 ? 5.783 7.500 3.891 1.00 82.00 89 SER A N 1
ATOM 692 C CA . SER A 1 89 ? 4.807 6.968 4.851 1.00 82.00 89 SER A CA 1
ATOM 693 C C . SER A 1 89 ? 4.979 7.501 6.280 1.00 82.00 89 SER A C 1
ATOM 695 O O . SER A 1 89 ? 4.031 7.493 7.074 1.00 82.00 89 SER A O 1
ATOM 697 N N . ALA A 1 90 ? 6.199 7.928 6.624 1.00 79.56 90 ALA A N 1
ATOM 698 C CA . ALA A 1 90 ? 6.550 8.485 7.924 1.00 79.56 90 ALA A CA 1
ATOM 699 C C . ALA A 1 90 ? 6.254 9.987 8.028 1.00 79.56 90 ALA A C 1
ATOM 701 O O . ALA A 1 90 ? 6.178 10.504 9.142 1.00 79.56 90 ALA A O 1
ATOM 702 N N . SER A 1 91 ? 6.100 10.666 6.893 1.00 67.31 91 SER A N 1
ATOM 703 C CA . SER A 1 91 ? 5.764 12.082 6.833 1.00 67.31 91 SER A CA 1
ATOM 704 C C . SER A 1 91 ? 4.283 12.298 7.153 1.00 67.31 91 SER A C 1
ATOM 706 O O . SER A 1 91 ? 3.405 11.610 6.626 1.00 67.31 91 SER A O 1
ATOM 708 N N . THR A 1 92 ? 3.991 13.255 8.033 1.00 56.34 92 THR A N 1
ATOM 709 C CA . THR A 1 92 ? 2.620 13.711 8.283 1.00 56.34 92 THR A CA 1
ATOM 710 C C . THR A 1 92 ? 2.118 14.444 7.032 1.00 56.34 92 THR A C 1
ATOM 712 O O . THR A 1 92 ? 2.825 15.322 6.534 1.00 56.34 92 THR A O 1
ATOM 715 N N . PRO A 1 93 ? 0.929 14.121 6.493 1.00 55.75 93 PRO A N 1
ATOM 716 C CA . PRO A 1 93 ? 0.446 14.760 5.274 1.00 55.75 93 PRO A CA 1
ATOM 717 C C . PRO A 1 93 ? 0.198 16.260 5.477 1.00 55.75 93 PRO A C 1
ATOM 719 O O . PRO A 1 93 ? -0.230 16.697 6.543 1.00 55.75 93 PRO A O 1
ATOM 722 N N . ALA A 1 94 ? 0.407 17.050 4.420 1.00 49.62 94 ALA A N 1
ATOM 723 C CA . ALA A 1 94 ? 0.102 18.484 4.413 1.00 49.62 94 ALA A CA 1
ATOM 724 C C . ALA A 1 94 ? -1.415 18.782 4.419 1.00 49.62 94 ALA A C 1
ATOM 726 O O . ALA A 1 94 ? -1.810 19.902 4.736 1.00 49.62 94 ALA A O 1
ATOM 727 N N . LYS A 1 95 ? -2.266 17.798 4.077 1.00 44.09 95 LYS A N 1
ATOM 728 C CA . LYS A 1 95 ? -3.737 17.844 4.168 1.00 44.09 95 LYS A CA 1
ATOM 729 C C . LYS A 1 95 ? -4.283 16.431 4.399 1.00 44.09 95 LYS A C 1
ATOM 731 O O . LYS A 1 95 ? -4.300 15.617 3.479 1.00 44.09 95 LYS A O 1
ATOM 736 N N . SER A 1 96 ? -4.705 16.128 5.622 1.00 43.66 96 SER A N 1
ATOM 737 C CA . SER A 1 96 ? -5.391 14.874 5.946 1.00 43.66 96 SER A CA 1
ATOM 738 C C . SER A 1 96 ? -6.805 14.902 5.366 1.00 43.66 96 SER A C 1
ATOM 740 O O . SER A 1 96 ? -7.608 15.735 5.768 1.00 43.66 96 SER A O 1
ATOM 742 N N . ARG A 1 97 ? -7.125 13.996 4.439 1.00 52.81 97 ARG A N 1
ATOM 743 C CA . ARG A 1 97 ? -8.517 13.646 4.128 1.00 52.81 97 ARG A CA 1
ATOM 744 C C . ARG A 1 97 ? -8.815 12.333 4.823 1.00 52.81 97 ARG A C 1
ATOM 746 O O . ARG A 1 97 ? -8.296 11.296 4.419 1.00 52.81 97 ARG A O 1
ATOM 753 N N . GLU A 1 98 ? -9.587 12.397 5.896 1.00 50.19 98 GLU A N 1
ATOM 754 C CA . GLU A 1 98 ? -10.045 11.212 6.611 1.00 50.19 98 GLU A CA 1
ATOM 755 C C . GLU A 1 98 ? -11.327 10.702 5.954 1.00 50.19 98 GLU A C 1
ATOM 757 O O . GLU A 1 98 ? -12.363 11.366 5.952 1.00 50.19 98 GLU A O 1
ATOM 762 N N . LEU A 1 99 ? -11.257 9.501 5.385 1.00 49.62 99 LEU A N 1
ATOM 763 C CA . LEU A 1 99 ? -12.446 8.711 5.097 1.00 49.62 99 LEU A CA 1
ATOM 764 C C . LEU A 1 99 ? -12.888 8.044 6.400 1.00 49.62 99 LEU A C 1
ATOM 766 O O . LEU A 1 99 ? -12.373 6.992 6.772 1.00 49.62 99 LEU A O 1
ATOM 770 N N . ILE A 1 100 ? -13.833 8.671 7.103 1.00 45.78 100 ILE A N 1
ATOM 771 C CA . ILE A 1 100 ? -14.480 8.070 8.272 1.00 45.78 100 ILE A CA 1
ATOM 772 C C . ILE A 1 100 ? -15.618 7.183 7.764 1.00 45.78 100 ILE A C 1
ATOM 774 O O . ILE A 1 100 ? -16.683 7.663 7.370 1.00 45.78 100 ILE A O 1
ATOM 778 N N . LEU A 1 101 ? -15.395 5.870 7.755 1.00 45.56 101 LEU A N 1
ATOM 779 C CA . LEU A 1 101 ? -16.442 4.894 7.465 1.00 45.56 101 LEU A CA 1
ATOM 780 C C . LEU A 1 101 ? -17.274 4.674 8.732 1.00 45.56 101 LEU A C 1
ATOM 782 O O . LEU A 1 101 ? -16.882 3.937 9.633 1.00 45.56 101 LEU A O 1
ATOM 786 N N . ASN A 1 102 ? -18.432 5.331 8.808 1.00 38.34 102 ASN A N 1
ATOM 787 C CA . ASN A 1 102 ? -19.367 5.131 9.909 1.00 38.34 102 ASN A CA 1
ATOM 788 C C . ASN A 1 102 ? -20.037 3.755 9.762 1.00 38.34 102 ASN A C 1
ATOM 790 O O . ASN A 1 102 ? -20.778 3.501 8.811 1.00 38.34 102 ASN A O 1
ATOM 794 N N . THR A 1 103 ? -19.807 2.858 10.721 1.00 40.47 103 THR A N 1
ATOM 795 C CA . THR A 1 103 ? -20.323 1.475 10.711 1.00 40.47 103 THR A CA 1
ATOM 796 C C . THR A 1 103 ? -21.837 1.373 10.952 1.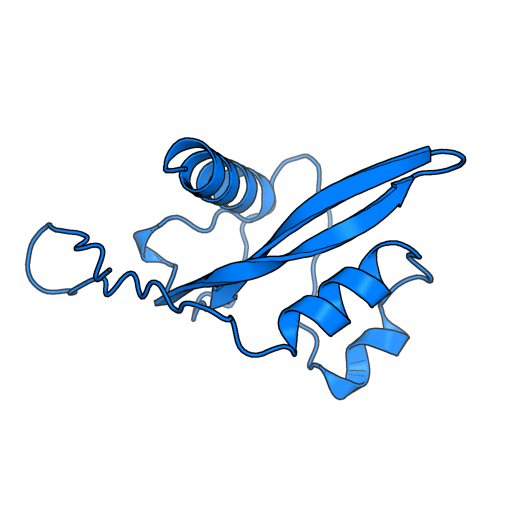00 40.47 103 THR A C 1
ATOM 798 O O . THR A 1 103 ? -22.381 0.274 11.025 1.00 40.47 103 THR A O 1
ATOM 801 N N . ALA A 1 104 ? -22.545 2.500 11.039 1.00 41.31 104 ALA A N 1
ATOM 802 C CA . ALA A 1 104 ? -23.986 2.573 11.239 1.00 41.31 104 ALA A CA 1
ATOM 803 C C . ALA A 1 104 ? -24.655 3.323 10.073 1.00 41.31 104 ALA A C 1
ATOM 805 O O . ALA A 1 104 ? -24.996 4.493 10.182 1.00 41.31 104 ALA A O 1
ATOM 806 N N . GLY A 1 105 ? -24.850 2.629 8.947 1.00 38.94 105 GLY A N 1
ATOM 807 C CA . GLY A 1 105 ? -25.716 3.090 7.855 1.00 38.94 105 GLY A CA 1
ATOM 808 C C . GLY A 1 105 ? -24.996 3.798 6.704 1.00 38.94 105 GLY A C 1
ATOM 809 O O . GLY A 1 105 ? -24.797 5.001 6.730 1.00 38.94 105 GLY A O 1
ATOM 810 N N . ARG A 1 106 ? -24.668 3.012 5.667 1.00 43.72 106 ARG A N 1
ATOM 811 C CA . ARG A 1 106 ? -24.444 3.394 4.255 1.00 43.72 106 ARG A CA 1
ATOM 812 C C . ARG A 1 106 ? -24.095 4.873 4.000 1.00 43.72 106 ARG A C 1
ATOM 814 O O . ARG A 1 106 ? -24.952 5.656 3.603 1.00 43.72 106 ARG A O 1
ATOM 821 N N . GLY A 1 107 ? -22.814 5.205 4.104 1.00 34.12 107 GLY A N 1
ATOM 822 C CA . GLY A 1 10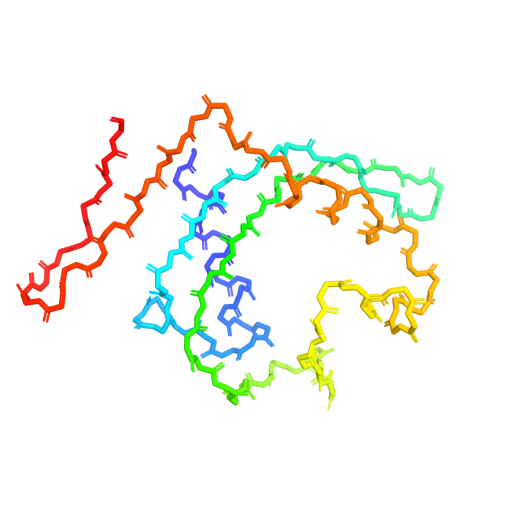7 ? -22.266 6.444 3.558 1.00 34.12 107 GLY A CA 1
ATOM 823 C C . GLY A 1 107 ? -20.794 6.604 3.916 1.00 34.12 107 GLY A C 1
ATOM 824 O O . GLY A 1 107 ? -20.454 6.655 5.093 1.00 34.12 107 GLY A O 1
ATOM 825 N N . ALA A 1 108 ? -19.923 6.670 2.908 1.00 39.00 108 ALA A N 1
ATOM 826 C CA . ALA A 1 108 ? -18.576 7.202 3.079 1.00 39.00 108 ALA A CA 1
ATOM 827 C C . ALA A 1 108 ? -18.673 8.723 2.918 1.00 39.00 108 ALA A C 1
ATOM 829 O O . ALA A 1 108 ? -19.122 9.197 1.875 1.00 39.00 108 ALA A O 1
ATOM 830 N N . ILE A 1 109 ? -18.310 9.482 3.950 1.00 37.62 109 ILE A N 1
ATOM 831 C CA . ILE A 1 109 ? -18.250 10.944 3.874 1.00 37.62 109 ILE A CA 1
ATOM 832 C C . ILE A 1 109 ? -16.775 11.322 3.754 1.00 37.62 109 ILE A C 1
ATOM 834 O O . ILE A 1 109 ? -15.981 11.003 4.637 1.00 37.62 109 ILE A O 1
ATOM 838 N N . LEU A 1 110 ? -16.412 11.984 2.652 1.00 33.88 110 LEU A N 1
ATOM 839 C CA . LEU A 1 110 ? -15.139 12.693 2.552 1.00 33.88 110 LEU A CA 1
ATOM 840 C C . LEU A 1 110 ? -15.243 13.966 3.399 1.00 33.88 110 LEU A C 1
ATOM 842 O O . LEU A 1 110 ? -16.006 14.869 3.057 1.00 33.88 110 LEU A O 1
ATOM 846 N N . ALA A 1 111 ? -14.476 14.052 4.483 1.00 33.44 111 ALA A N 1
ATOM 847 C CA . ALA A 1 111 ? -14.205 15.330 5.133 1.00 33.44 111 ALA A CA 1
ATOM 848 C C . ALA A 1 111 ? -13.023 16.006 4.413 1.00 33.44 111 ALA A C 1
ATOM 850 O O . ALA A 1 111 ? -11.989 15.372 4.178 1.00 33.44 111 ALA A O 1
ATOM 851 N N . ALA A 1 112 ? -13.219 17.261 3.999 1.00 33.34 112 ALA A N 1
ATOM 852 C CA . ALA A 1 112 ? -12.240 18.092 3.296 1.00 33.34 112 ALA A CA 1
ATOM 853 C C . ALA A 1 112 ? -11.586 19.111 4.231 1.00 33.34 112 ALA A C 1
ATOM 855 O O . ALA A 1 112 ? -12.277 19.567 5.170 1.00 33.34 112 ALA A O 1
#

Mean predicted aligned error: 8.89 Å

Secondary structure (DSSP, 8-state):
-HHHHHHHHHHHHHHH---GGGEEEEEEEEEEEEEETTEEEEEEEEEEEE---S----TT-S------GGGGGGTSTT-TTHHHHHHHHHSPPSS---EEE-SSSS-EEE--

pLDDT: mean 80.46, std 19.09, range [33.34, 96.12]

Nearest PDB structures (foldseek):
  5cfj-assembly1_A  TM=7.909E-01  e=1.994E-01  Plasmodium falciparum 3D7
  5cfi-assembly2_A  TM=7.812E-01  e=3.800E-01  Plasmodium falciparum 3D7
  5cfi-assembly1_B  TM=7.760E-01  e=5.094E-01  Plasmodium falciparum 3D7
  4eme-assembly1_B  TM=5.654E-01  e=5.974E+00  Plasmodium falciparum 3D7
  7v99-assembly1_A  TM=3.122E-01  e=4.457E+00  Homo sapiens

Sequence (112 aa):
MDDELLQCIDVLHGGTGLAVRDILTIRCGPMVEVPHGSQSTQHVVYIVETNQRRLALGPEYSVYRWVKKPRIGRFDGGAEWLAPVLEASASTPAKSRELILNTAGRGAILAA

Radius of gyration: 15.11 Å; Cα contacts (8 Å, |Δi|>4): 140; chains: 1; bounding box: 43×34×29 Å

Foldseek 3Di:
DVVLVVVVQVVCCQAWVDHPVQWQWKWWWDWFWFDDPPDTDIDIAIDTDGPDPHTDGHPVDDDDDDDDPVCVVVPVPPRRRVVRNSVRVPDDHPDTFTQHDDPPDDDGDTDD

Solvent-accessible surface area (backbone atoms only — not comparable to full-atom values): 7074 Å² total; per-residue (Å²): 116,69,64,60,54,50,50,50,50,52,52,45,25,53,50,32,52,49,48,78,90,49,47,63,40,51,35,64,36,51,74,35,76,33,64,58,89,98,44,71,47,80,43,74,40,72,48,74,42,60,84,71,86,76,71,51,61,17,93,95,47,92,80,87,78,95,69,60,80,97,51,41,87,82,69,52,86,82,47,77,44,50,57,55,54,53,54,34,68,71,48,80,51,98,64,81,44,53,47,56,69,54,94,78,70,92,57,81,49,81,49,125